Protein AF-A0A4R3H4N4-F1 (afdb_monomer_lite)

Radius of gyration: 14.48 Å; chains: 1; bounding box: 36×19×44 Å

Structure (mmCIF, N/CA/C/O backbone):
data_AF-A0A4R3H4N4-F1
#
_entry.id   AF-A0A4R3H4N4-F1
#
loop_
_atom_site.group_PDB
_atom_site.id
_atom_site.type_symbol
_atom_site.label_atom_id
_atom_site.label_alt_id
_atom_site.label_comp_id
_atom_site.label_asym_id
_atom_site.label_entity_id
_atom_site.label_seq_id
_atom_site.pdbx_PDB_ins_code
_atom_site.Cartn_x
_atom_site.Cartn_y
_atom_site.Cartn_z
_atom_site.occupancy
_atom_site.B_iso_or_equiv
_atom_site.auth_seq_id
_atom_site.auth_comp_id
_atom_site.auth_asym_id
_atom_site.auth_atom_id
_atom_site.pdbx_PDB_model_num
ATOM 1 N N . MET A 1 1 ? 21.955 11.765 -14.798 1.00 55.19 1 MET A N 1
ATOM 2 C CA . MET A 1 1 ? 20.896 11.088 -14.025 1.00 55.19 1 MET A CA 1
ATOM 3 C C . MET A 1 1 ? 19.664 11.095 -14.910 1.00 55.19 1 MET A C 1
ATOM 5 O O . MET A 1 1 ? 19.321 12.171 -15.379 1.00 55.19 1 MET A O 1
ATOM 9 N N . ASN A 1 2 ? 19.124 9.933 -15.284 1.00 75.06 2 ASN A N 1
ATOM 10 C CA . ASN A 1 2 ? 17.894 9.873 -16.080 1.00 75.06 2 ASN A CA 1
ATOM 11 C C . ASN A 1 2 ? 16.694 9.678 -15.138 1.00 75.06 2 ASN A C 1
ATOM 13 O O . ASN A 1 2 ? 16.871 9.197 -14.017 1.00 75.06 2 ASN A O 1
ATOM 17 N N . ASP A 1 3 ? 15.492 10.027 -15.591 1.00 82.50 3 ASP A N 1
ATOM 18 C CA . ASP A 1 3 ? 14.280 9.925 -14.765 1.00 82.50 3 ASP A CA 1
ATOM 19 C C . ASP A 1 3 ? 14.005 8.483 -14.310 1.00 82.50 3 ASP A C 1
ATOM 21 O O . ASP A 1 3 ? 13.538 8.259 -13.197 1.00 82.50 3 ASP A O 1
ATOM 25 N N . SER A 1 4 ? 14.368 7.481 -15.122 1.00 85.50 4 SER A N 1
ATOM 26 C CA . SER A 1 4 ? 14.148 6.073 -14.771 1.00 85.50 4 SER A CA 1
ATOM 27 C C . SER A 1 4 ? 14.964 5.603 -13.564 1.00 85.50 4 SER A C 1
ATOM 29 O O . SER A 1 4 ? 14.469 4.789 -12.797 1.00 85.50 4 SER A O 1
ATOM 31 N N . THR A 1 5 ? 16.173 6.130 -13.349 1.00 90.75 5 THR A N 1
ATOM 32 C CA . THR A 1 5 ? 16.988 5.784 -12.174 1.00 90.75 5 THR A CA 1
ATOM 33 C C . THR A 1 5 ? 16.345 6.294 -10.889 1.00 90.75 5 THR A C 1
ATOM 35 O O . THR A 1 5 ? 16.316 5.568 -9.902 1.00 90.75 5 THR A O 1
ATOM 38 N N . VAL A 1 6 ? 15.790 7.510 -10.911 1.00 93.62 6 VAL A N 1
ATOM 39 C CA . VAL A 1 6 ? 15.090 8.083 -9.751 1.00 93.62 6 VAL A CA 1
ATOM 40 C C . VAL A 1 6 ? 13.806 7.305 -9.463 1.00 93.62 6 VAL A C 1
ATOM 42 O O . VAL A 1 6 ? 13.511 7.019 -8.307 1.00 93.62 6 VAL A O 1
ATOM 45 N N . ILE A 1 7 ? 13.062 6.911 -10.502 1.00 93.75 7 ILE A N 1
ATOM 46 C CA . ILE A 1 7 ? 11.871 6.064 -10.345 1.00 93.75 7 ILE A CA 1
ATOM 47 C C . ILE A 1 7 ? 12.245 4.731 -9.686 1.00 93.75 7 ILE A C 1
ATOM 49 O O . ILE A 1 7 ? 11.612 4.335 -8.709 1.00 93.75 7 ILE A O 1
ATOM 53 N N . ASP A 1 8 ? 13.283 4.057 -10.187 1.00 94.19 8 ASP A N 1
ATOM 54 C CA . ASP A 1 8 ? 13.721 2.765 -9.655 1.00 94.19 8 ASP A CA 1
ATOM 55 C C . ASP A 1 8 ? 14.161 2.886 -8.175 1.00 94.19 8 ASP A C 1
ATOM 57 O O . ASP A 1 8 ? 13.802 2.039 -7.356 1.00 94.19 8 ASP A O 1
ATOM 61 N N . GLU A 1 9 ? 14.865 3.965 -7.808 1.00 95.38 9 GLU A N 1
ATOM 62 C CA . GLU A 1 9 ? 15.269 4.264 -6.424 1.00 95.38 9 GLU A CA 1
ATOM 63 C C . GLU A 1 9 ? 14.063 4.500 -5.502 1.00 95.38 9 GLU A C 1
ATOM 65 O O . GLU A 1 9 ? 13.951 3.880 -4.444 1.00 95.38 9 GLU A O 1
ATOM 70 N N . VAL A 1 10 ? 13.119 5.351 -5.912 1.00 96.69 10 VAL A N 1
ATOM 71 C CA . VAL A 1 10 ? 11.925 5.672 -5.115 1.00 96.69 10 VAL A CA 1
ATOM 72 C C . VAL A 1 10 ? 11.061 4.429 -4.880 1.00 96.69 10 VAL A C 1
ATOM 74 O O . VAL A 1 10 ? 10.560 4.215 -3.773 1.00 96.69 10 VAL A O 1
ATOM 77 N N . LEU A 1 11 ? 10.910 3.576 -5.894 1.00 97.00 11 LEU A N 1
ATOM 78 C CA . LEU A 1 11 ? 10.162 2.327 -5.768 1.00 97.00 11 LEU A CA 1
ATOM 79 C C . LEU A 1 11 ? 10.878 1.297 -4.884 1.00 97.00 11 LEU A C 1
ATOM 81 O O . LEU A 1 11 ? 10.217 0.561 -4.147 1.00 97.00 11 LEU A O 1
ATOM 85 N N . ALA A 1 12 ? 12.213 1.256 -4.905 1.00 95.94 12 ALA A N 1
ATOM 86 C CA . ALA A 1 12 ? 12.987 0.431 -3.981 1.00 95.94 12 ALA A CA 1
ATOM 87 C C . ALA A 1 12 ? 12.798 0.893 -2.525 1.00 95.94 12 ALA A C 1
ATOM 89 O O . ALA A 1 12 ? 12.443 0.078 -1.672 1.00 95.94 12 ALA A O 1
ATOM 90 N N . LEU A 1 13 ? 12.907 2.201 -2.264 1.00 97.19 13 LEU A N 1
ATOM 91 C CA . LEU A 1 13 ? 12.675 2.787 -0.938 1.00 97.19 13 LEU A CA 1
ATOM 92 C C . LEU A 1 13 ? 11.258 2.518 -0.419 1.00 97.19 13 LEU A C 1
ATOM 94 O O . LEU A 1 13 ? 11.067 2.262 0.770 1.00 97.19 13 LEU A O 1
ATOM 98 N N . PHE A 1 14 ? 10.247 2.559 -1.291 1.00 98.00 14 PHE A N 1
ATOM 99 C CA . PHE A 1 14 ? 8.878 2.211 -0.909 1.00 98.00 14 PHE A CA 1
ATOM 100 C C . PHE A 1 14 ? 8.775 0.757 -0.426 1.00 98.00 14 PHE A C 1
ATOM 102 O O . PHE A 1 14 ? 8.170 0.495 0.614 1.00 98.00 14 PHE A O 1
ATOM 109 N N . ARG A 1 15 ? 9.397 -0.191 -1.142 1.00 96.81 15 ARG A N 1
ATOM 110 C CA . ARG A 1 15 ? 9.404 -1.616 -0.763 1.00 96.81 15 ARG A CA 1
ATOM 111 C C . ARG A 1 15 ? 10.118 -1.861 0.564 1.00 96.81 15 ARG A C 1
ATOM 113 O O . ARG A 1 15 ? 9.625 -2.638 1.376 1.00 96.81 15 ARG A O 1
ATOM 120 N N . GLU A 1 16 ? 11.253 -1.203 0.789 1.00 96.06 16 GLU A N 1
ATOM 121 C CA . GLU A 1 16 ? 12.000 -1.307 2.048 1.00 96.06 16 GLU A CA 1
ATOM 122 C C . GLU A 1 16 ? 11.174 -0.795 3.232 1.00 96.06 16 GLU A C 1
ATOM 124 O O . GLU A 1 16 ? 11.058 -1.470 4.256 1.00 96.06 16 GLU A O 1
ATOM 129 N N . GLN A 1 17 ? 10.527 0.361 3.077 1.00 95.75 17 GLN A N 1
ATOM 130 C CA . GLN A 1 17 ? 9.699 0.925 4.140 1.00 95.75 17 GLN A CA 1
ATOM 131 C C . GLN A 1 17 ? 8.413 0.126 4.389 1.00 95.75 17 GLN A C 1
ATOM 133 O O . GLN A 1 17 ? 7.973 0.025 5.535 1.00 95.75 17 GLN A O 1
ATOM 138 N N . ALA A 1 18 ? 7.838 -0.512 3.366 1.00 95.56 18 ALA A N 1
ATOM 139 C CA . ALA A 1 18 ? 6.671 -1.376 3.536 1.00 95.56 18 ALA A CA 1
ATOM 140 C C . ALA A 1 18 ? 6.920 -2.523 4.532 1.00 95.56 18 ALA A C 1
ATOM 142 O O . ALA A 1 18 ? 6.020 -2.880 5.299 1.00 95.56 18 ALA A O 1
ATOM 143 N N . ALA A 1 19 ? 8.147 -3.051 4.592 1.00 93.38 19 ALA A N 1
ATOM 144 C CA . ALA A 1 19 ? 8.526 -4.065 5.575 1.00 93.38 19 ALA A CA 1
ATOM 145 C C . ALA A 1 19 ? 8.491 -3.536 7.023 1.00 93.38 19 ALA A C 1
ATOM 147 O O . ALA A 1 19 ? 8.185 -4.295 7.941 1.00 93.38 19 ALA 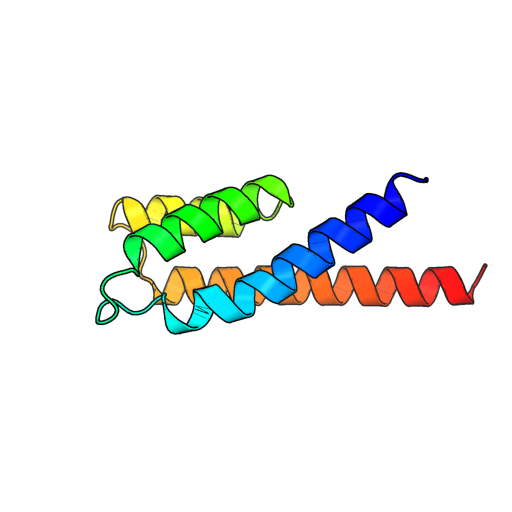A O 1
ATOM 148 N N . LEU A 1 20 ? 8.750 -2.238 7.230 1.00 93.38 20 LEU A N 1
ATOM 149 C CA . LEU A 1 20 ? 8.677 -1.588 8.543 1.00 93.38 20 LEU A CA 1
ATOM 150 C C . LEU A 1 20 ? 7.231 -1.315 8.969 1.00 93.38 20 LEU A C 1
ATOM 152 O O . LEU A 1 20 ? 6.891 -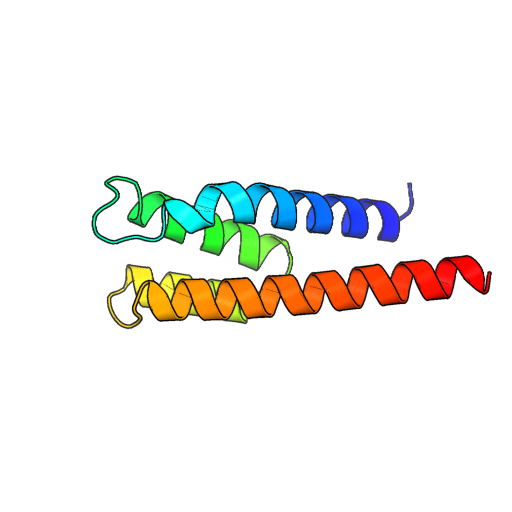1.477 10.139 1.00 93.38 20 LEU A O 1
ATOM 156 N N . TRP A 1 21 ? 6.368 -0.915 8.032 1.00 94.81 21 TRP A N 1
ATOM 157 C CA . TRP A 1 21 ? 4.976 -0.573 8.340 1.00 94.81 21 TRP A CA 1
ATOM 158 C C . TRP A 1 21 ? 4.095 -1.799 8.566 1.00 94.81 21 TRP A C 1
ATOM 160 O O . TRP A 1 21 ? 3.192 -1.752 9.398 1.00 94.81 21 TRP A O 1
ATOM 170 N N . THR A 1 22 ? 4.341 -2.896 7.844 1.00 94.50 22 THR A N 1
ATOM 171 C CA . THR A 1 22 ? 3.459 -4.077 7.845 1.00 94.50 22 THR A CA 1
ATOM 172 C C . THR A 1 22 ? 3.172 -4.629 9.251 1.00 94.50 22 THR A C 1
ATOM 174 O O . THR A 1 22 ? 1.995 -4.825 9.563 1.00 94.50 22 THR A O 1
ATOM 177 N N . PRO A 1 23 ? 4.167 -4.808 10.146 1.00 95.62 23 PRO A N 1
ATOM 178 C CA . PRO A 1 23 ? 3.914 -5.247 11.521 1.00 95.62 23 PRO A CA 1
ATOM 179 C C . PRO A 1 23 ? 3.136 -4.226 12.364 1.00 95.62 23 PRO A C 1
ATOM 181 O O . PRO A 1 23 ? 2.448 -4.603 13.308 1.00 95.62 23 PRO A O 1
ATOM 184 N N . MET A 1 24 ? 3.237 -2.932 12.036 1.00 96.62 24 MET A N 1
ATOM 185 C CA . MET A 1 24 ? 2.544 -1.854 12.749 1.00 96.62 24 MET A CA 1
ATOM 186 C C . MET A 1 24 ? 1.074 -1.728 12.344 1.00 96.62 24 MET A C 1
ATOM 188 O O . MET A 1 24 ? 0.302 -1.108 13.072 1.00 96.62 24 MET A O 1
ATOM 192 N N . LEU A 1 25 ? 0.663 -2.298 11.206 1.00 96.62 25 LEU A N 1
ATOM 193 C CA . LEU A 1 25 ? -0.725 -2.301 10.738 1.00 96.62 25 LEU A CA 1
ATOM 194 C C . LEU A 1 25 ? -1.594 -3.280 11.546 1.00 96.62 25 LEU A C 1
ATOM 196 O O . LEU A 1 25 ? -2.385 -4.014 10.974 1.00 96.62 25 LEU A O 1
ATOM 200 N N . ASP A 1 26 ? -1.501 -3.286 12.871 1.00 95.44 26 ASP A N 1
ATOM 201 C CA . ASP A 1 26 ? -2.324 -4.076 13.789 1.00 95.44 26 ASP A CA 1
ATOM 202 C C . ASP A 1 26 ? -3.003 -3.133 14.791 1.00 95.44 26 ASP A C 1
ATOM 204 O O . ASP A 1 26 ? -2.359 -2.256 15.353 1.00 95.44 26 ASP A O 1
ATOM 208 N N . LYS A 1 27 ? -4.300 -3.321 15.068 1.00 94.69 27 LYS A N 1
ATOM 209 C CA . LYS A 1 27 ? -5.028 -2.507 16.057 1.00 94.69 27 LYS A CA 1
ATOM 210 C C . LYS A 1 27 ? -4.441 -2.621 17.469 1.00 94.69 27 LYS A C 1
ATOM 212 O O . LYS A 1 27 ? -4.654 -1.711 18.266 1.00 94.69 27 LYS A O 1
ATOM 217 N N . SER A 1 28 ? -3.731 -3.706 17.778 1.00 96.56 28 SER A N 1
ATOM 218 C CA . SER A 1 28 ? -3.023 -3.888 19.049 1.00 96.56 28 SER A CA 1
ATOM 219 C C . SER A 1 28 ? -1.724 -3.072 19.140 1.00 96.56 28 SER A C 1
ATOM 221 O O . SER A 1 28 ? -1.259 -2.781 20.241 1.00 96.56 28 SER A O 1
ATOM 223 N N . HIS A 1 29 ? -1.157 -2.656 18.004 1.00 97.12 29 HIS A N 1
ATOM 224 C CA . HIS A 1 29 ? 0.080 -1.889 17.951 1.00 97.12 29 HIS A CA 1
ATOM 225 C C . HIS A 1 29 ? -0.197 -0.388 18.169 1.00 97.12 29 HIS A C 1
ATOM 227 O O . HIS A 1 29 ? -0.875 0.224 17.350 1.00 97.12 29 HIS A O 1
ATOM 233 N N . PRO A 1 30 ? 0.357 0.281 19.198 1.00 95.38 30 PRO A N 1
ATOM 234 C CA . PRO A 1 30 ? 0.001 1.669 19.530 1.00 95.38 30 PRO A CA 1
ATOM 235 C C . PRO A 1 30 ? 0.263 2.675 18.395 1.00 95.38 30 PRO A C 1
ATOM 237 O O . PRO A 1 30 ? -0.451 3.665 18.275 1.00 95.38 30 PRO A O 1
ATOM 240 N N . GLY A 1 31 ? 1.243 2.399 17.530 1.00 96.06 31 GLY A N 1
ATOM 241 C CA . GLY A 1 31 ? 1.585 3.228 16.366 1.00 96.06 31 GLY A CA 1
ATOM 242 C C . GLY A 1 31 ? 0.804 2.928 15.079 1.00 96.06 31 GLY A C 1
ATOM 243 O O . GLY A 1 31 ? 1.236 3.352 14.011 1.00 96.06 31 GLY A O 1
ATOM 244 N N . TRP A 1 32 ? -0.294 2.162 15.122 1.00 97.50 32 TRP A N 1
ATOM 245 C CA . TRP A 1 32 ? -0.986 1.747 13.891 1.00 97.50 32 TRP A CA 1
ATOM 246 C C . TRP A 1 32 ? -1.573 2.917 13.096 1.00 97.50 32 TRP A C 1
ATOM 248 O O . TRP A 1 32 ? -1.583 2.872 11.868 1.00 97.50 32 TRP A O 1
ATOM 258 N N . MET A 1 33 ? -2.039 3.977 13.767 1.00 97.69 33 MET A N 1
ATOM 259 C CA . MET A 1 33 ? -2.568 5.168 13.087 1.00 97.69 33 MET A CA 1
ATOM 260 C C . MET A 1 33 ? -1.473 5.905 12.317 1.00 97.69 33 MET A C 1
ATOM 262 O O . MET A 1 33 ? -1.663 6.223 11.144 1.00 97.69 33 MET A O 1
ATOM 266 N N . ASP A 1 34 ? -0.310 6.099 12.941 1.00 97.94 34 ASP A N 1
ATOM 267 C CA . ASP A 1 34 ? 0.839 6.744 12.301 1.00 97.94 34 ASP A CA 1
ATOM 268 C C . ASP A 1 34 ? 1.368 5.908 11.131 1.00 97.94 34 ASP A C 1
ATOM 270 O O . ASP A 1 34 ? 1.727 6.453 10.086 1.00 97.94 34 ASP A O 1
ATOM 274 N N . ALA A 1 35 ? 1.350 4.576 11.260 1.00 97.88 35 ALA A N 1
ATOM 275 C CA . ALA A 1 35 ? 1.685 3.675 10.163 1.00 97.88 35 ALA A CA 1
ATOM 276 C C . ALA A 1 35 ? 0.720 3.844 8.978 1.00 97.88 35 ALA A C 1
ATOM 278 O O . ALA A 1 35 ? 1.177 4.047 7.856 1.00 97.88 35 ALA A O 1
ATOM 279 N N . VAL A 1 36 ? -0.602 3.844 9.203 1.00 9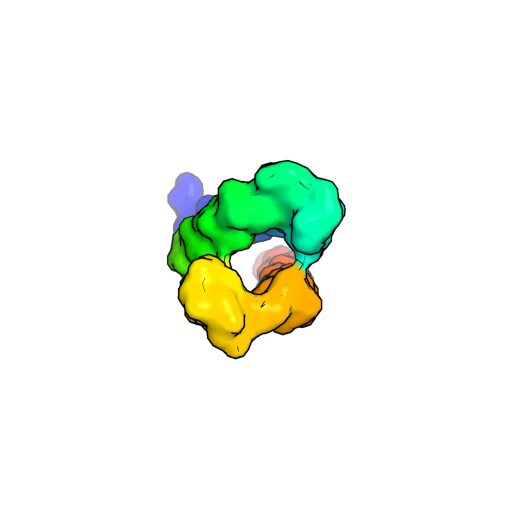8.50 36 VAL A N 1
ATOM 280 C CA . VAL A 1 36 ? -1.593 4.078 8.131 1.00 98.50 36 VAL A CA 1
ATOM 281 C C . VAL A 1 36 ? -1.387 5.448 7.475 1.00 98.50 36 VAL A C 1
ATOM 283 O O . VAL A 1 36 ? -1.406 5.550 6.245 1.00 98.50 36 VAL A O 1
ATOM 286 N N . HIS A 1 37 ? -1.143 6.491 8.272 1.00 98.56 37 HIS A N 1
ATOM 287 C CA . HIS A 1 37 ? -0.885 7.840 7.771 1.00 98.56 37 HIS A CA 1
ATOM 288 C C . HIS A 1 37 ? 0.374 7.904 6.894 1.00 98.56 37 HIS A C 1
ATOM 290 O O . HIS A 1 37 ? 0.365 8.502 5.814 1.00 98.56 37 HIS A O 1
ATOM 296 N N . THR A 1 38 ? 1.444 7.242 7.333 1.00 98.19 38 THR A N 1
ATOM 297 C CA . THR A 1 38 ? 2.723 7.177 6.617 1.00 98.19 38 THR A CA 1
ATOM 298 C C . THR A 1 38 ? 2.579 6.401 5.309 1.00 98.19 38 THR A C 1
ATOM 300 O O . THR A 1 38 ? 2.968 6.904 4.253 1.00 98.19 38 THR A O 1
ATOM 303 N N . VAL A 1 39 ? 1.931 5.230 5.347 1.00 98.50 39 VAL A N 1
ATOM 304 C CA . VAL A 1 39 ? 1.645 4.413 4.156 1.00 98.50 39 VAL A CA 1
ATOM 305 C C . VAL A 1 39 ? 0.826 5.217 3.146 1.00 98.50 39 VAL A C 1
ATOM 307 O O . VAL A 1 39 ? 1.145 5.206 1.962 1.00 98.50 39 VAL A O 1
ATOM 310 N N . LYS A 1 40 ? -0.191 5.972 3.589 1.00 98.69 40 LYS A N 1
ATOM 311 C CA . LYS A 1 40 ? -0.993 6.847 2.715 1.00 98.69 40 LYS A CA 1
ATOM 312 C C . LYS A 1 40 ? -0.129 7.864 1.970 1.00 98.69 40 LYS A C 1
ATOM 314 O O . LYS A 1 40 ? -0.292 8.041 0.761 1.00 98.69 40 LYS A O 1
ATOM 319 N N . GLY A 1 41 ? 0.752 8.555 2.694 1.00 98.31 41 GLY A N 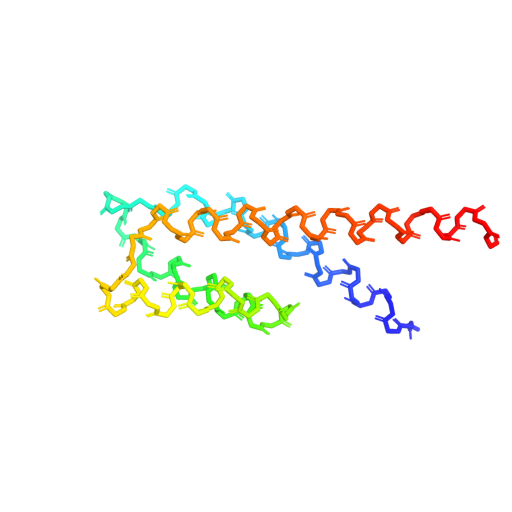1
ATOM 320 C CA . GLY A 1 41 ? 1.647 9.560 2.122 1.00 98.31 41 GLY A CA 1
ATOM 321 C C . GLY A 1 41 ? 2.603 8.948 1.103 1.00 98.31 41 GLY A C 1
ATOM 322 O O . GLY A 1 41 ? 2.670 9.409 -0.037 1.00 98.31 41 GLY A O 1
ATOM 323 N N . ALA A 1 42 ? 3.270 7.858 1.483 1.00 98.25 42 ALA A N 1
ATOM 324 C CA . ALA A 1 42 ? 4.193 7.144 0.611 1.00 98.25 42 ALA A CA 1
ATOM 325 C C . ALA A 1 42 ? 3.499 6.595 -0.644 1.00 98.25 42 ALA A C 1
ATOM 327 O O . ALA A 1 42 ? 4.000 6.777 -1.751 1.00 98.25 42 ALA A O 1
ATOM 328 N N . ALA A 1 43 ? 2.313 5.997 -0.490 1.00 98.50 43 ALA A N 1
ATOM 329 C CA . ALA A 1 43 ? 1.532 5.447 -1.593 1.00 98.50 43 ALA A CA 1
ATOM 330 C C . ALA A 1 43 ? 1.197 6.519 -2.638 1.00 98.50 43 ALA A C 1
ATOM 332 O O . ALA A 1 43 ? 1.401 6.312 -3.831 1.00 98.50 43 ALA A O 1
ATOM 333 N N . ARG A 1 44 ? 0.752 7.702 -2.197 1.00 98.44 44 ARG A N 1
ATOM 334 C CA . ARG A 1 44 ? 0.482 8.836 -3.097 1.00 98.44 44 ARG A CA 1
ATOM 335 C C . ARG A 1 44 ? 1.752 9.375 -3.754 1.00 98.44 44 ARG A C 1
ATOM 337 O O . ARG A 1 44 ? 1.693 9.765 -4.915 1.00 98.44 44 ARG A O 1
ATOM 344 N N . GLY A 1 45 ? 2.880 9.362 -3.044 1.00 96.94 45 GLY A N 1
ATOM 345 C CA . GLY A 1 45 ? 4.181 9.777 -3.575 1.00 96.94 45 GLY A CA 1
ATOM 346 C C . GLY A 1 45 ? 4.683 8.901 -4.727 1.00 96.94 45 GLY A C 1
ATOM 347 O O . GLY A 1 45 ? 5.297 9.420 -5.653 1.00 96.94 45 GLY A O 1
ATOM 348 N N . VAL A 1 46 ? 4.377 7.599 -4.706 1.00 96.50 46 VAL A N 1
ATOM 349 C CA . VAL A 1 46 ? 4.779 6.644 -5.759 1.00 96.50 46 VAL A CA 1
ATOM 350 C C . VAL A 1 46 ? 3.681 6.347 -6.787 1.00 96.50 46 VAL A C 1
ATOM 352 O O . VAL A 1 46 ? 3.867 5.511 -7.665 1.00 96.50 46 VAL A O 1
ATOM 355 N N . GLY A 1 47 ? 2.524 7.009 -6.687 1.00 97.12 47 GLY A N 1
ATOM 356 C CA . GLY A 1 47 ? 1.392 6.814 -7.599 1.00 97.12 47 GLY A CA 1
ATOM 357 C C . GLY A 1 47 ? 0.501 5.601 -7.295 1.00 97.12 47 GLY A C 1
ATOM 358 O O . GLY A 1 47 ? -0.423 5.321 -8.056 1.00 97.12 47 GLY A O 1
ATOM 359 N N . ALA A 1 48 ? 0.700 4.912 -6.168 1.00 98.25 48 ALA A N 1
ATOM 360 C 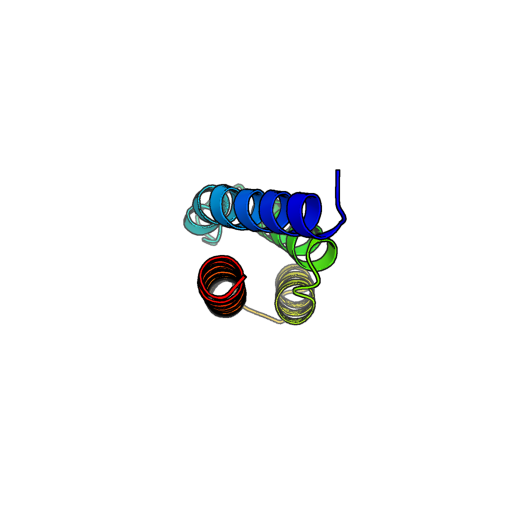CA . ALA A 1 48 ? -0.168 3.836 -5.682 1.00 98.25 48 ALA A CA 1
ATOM 361 C C . ALA A 1 48 ? -1.469 4.396 -5.063 1.00 98.25 48 ALA A C 1
ATOM 363 O O . ALA A 1 48 ? -1.772 4.199 -3.884 1.00 98.25 48 ALA A O 1
ATOM 364 N N . PHE A 1 49 ? -2.249 5.139 -5.852 1.00 98.56 49 PHE A N 1
ATOM 365 C CA . PHE A 1 49 ? -3.412 5.891 -5.367 1.00 98.56 49 PHE A CA 1
ATOM 366 C C . PHE A 1 49 ? -4.488 5.008 -4.727 1.00 98.56 49 PHE A C 1
ATOM 368 O O . PHE A 1 49 ? -5.039 5.393 -3.700 1.00 98.56 49 PHE A O 1
ATOM 375 N N . ALA A 1 50 ? -4.718 3.803 -5.257 1.00 98.69 50 ALA A N 1
ATOM 376 C CA . ALA A 1 50 ? -5.683 2.861 -4.688 1.00 98.69 50 ALA A CA 1
ATOM 377 C C . ALA A 1 50 ? -5.353 2.495 -3.228 1.00 98.69 50 ALA A C 1
ATOM 379 O O . ALA A 1 50 ? -6.238 2.494 -2.373 1.00 98.69 50 ALA A O 1
ATOM 380 N N . LEU A 1 51 ? -4.073 2.263 -2.914 1.00 98.75 51 LEU A N 1
ATOM 381 C CA . LEU A 1 51 ? -3.614 2.063 -1.537 1.00 98.75 51 LEU A CA 1
ATOM 382 C C . LEU A 1 51 ? -3.809 3.333 -0.700 1.00 98.75 51 LEU A C 1
ATOM 384 O O . LEU A 1 51 ? -4.321 3.264 0.415 1.00 98.75 51 LEU A O 1
ATOM 388 N N . GLY A 1 52 ? -3.454 4.499 -1.247 1.00 98.81 52 GLY A N 1
ATOM 389 C CA . GLY A 1 52 ? -3.662 5.783 -0.576 1.00 98.81 52 GLY A CA 1
ATOM 390 C C . GLY A 1 52 ? -5.125 6.027 -0.179 1.00 98.81 52 GLY A C 1
ATOM 391 O O . GLY A 1 52 ? -5.393 6.514 0.921 1.00 98.81 52 GLY A O 1
ATOM 392 N N . ASP A 1 53 ? -6.070 5.651 -1.037 1.00 98.88 53 ASP A N 1
ATOM 393 C CA . ASP A 1 53 ? -7.502 5.792 -0.777 1.00 98.88 53 ASP A CA 1
ATOM 394 C C . ASP A 1 53 ? -8.000 4.804 0.279 1.00 98.88 53 ASP A C 1
ATOM 396 O O . ASP A 1 53 ? -8.773 5.189 1.157 1.00 98.88 53 ASP A O 1
ATOM 400 N N . VAL A 1 54 ? -7.520 3.556 0.257 1.00 98.81 54 VAL A N 1
ATOM 401 C CA . VAL A 1 54 ? -7.826 2.573 1.307 1.00 98.81 54 VAL A CA 1
ATOM 402 C C . VAL A 1 54 ? -7.281 3.032 2.662 1.00 98.81 54 VAL A C 1
ATOM 404 O O . VAL A 1 54 ? -7.993 2.936 3.661 1.00 98.81 54 VAL A O 1
ATOM 407 N N . CYS A 1 55 ? -6.073 3.604 2.714 1.00 98.81 55 CYS A N 1
ATOM 408 C CA . CYS A 1 55 ? -5.537 4.183 3.946 1.00 98.81 55 CYS A CA 1
ATOM 409 C C . CYS A 1 55 ? -6.390 5.352 4.454 1.00 98.81 55 CYS A C 1
ATOM 411 O O . CYS A 1 55 ? -6.706 5.400 5.640 1.00 98.81 55 CYS A O 1
ATOM 413 N N . ALA A 1 56 ? -6.810 6.268 3.574 1.00 98.75 56 ALA A N 1
ATOM 414 C CA . ALA A 1 56 ? -7.686 7.379 3.955 1.00 98.75 56 ALA A CA 1
ATOM 415 C C . ALA A 1 56 ? -9.042 6.881 4.491 1.00 98.75 56 ALA A C 1
ATOM 417 O O . ALA A 1 56 ? -9.556 7.384 5.490 1.00 98.75 56 ALA A O 1
ATOM 418 N N . GLN A 1 57 ? -9.605 5.846 3.866 1.00 98.69 57 GLN A N 1
ATOM 419 C CA . GLN A 1 57 ? -10.826 5.192 4.335 1.00 98.69 57 GLN A CA 1
ATOM 420 C C . GLN A 1 57 ? -10.627 4.501 5.692 1.00 98.69 57 GLN A C 1
ATOM 422 O O . GLN A 1 57 ? -11.540 4.518 6.521 1.00 98.69 57 GLN A O 1
ATOM 427 N N . ALA A 1 58 ? -9.453 3.917 5.943 1.00 98.38 58 ALA A N 1
ATOM 428 C CA . ALA A 1 58 ? -9.115 3.290 7.217 1.00 98.38 58 ALA A CA 1
ATOM 429 C C . ALA A 1 58 ? -8.920 4.317 8.345 1.00 98.38 58 ALA A C 1
ATOM 431 O O . ALA A 1 58 ? -9.398 4.083 9.456 1.00 98.38 58 ALA A O 1
ATOM 432 N N . GLU A 1 59 ? -8.301 5.472 8.066 1.00 98.25 59 GLU A N 1
ATOM 433 C CA . GLU A 1 59 ? -8.256 6.618 8.994 1.00 98.25 59 GLU A CA 1
ATOM 434 C C . GLU A 1 59 ? -9.670 7.107 9.343 1.00 98.25 59 GLU A C 1
ATOM 436 O O . GLU A 1 59 ? -9.956 7.400 10.501 1.00 98.25 59 GLU A O 1
ATOM 441 N N . ALA A 1 60 ? -10.578 7.129 8.361 1.00 98.00 60 ALA A N 1
ATOM 442 C CA . ALA A 1 60 ? -11.986 7.479 8.553 1.00 98.00 60 ALA A CA 1
ATOM 443 C C . ALA A 1 60 ? -12.837 6.354 9.187 1.00 98.00 60 ALA A C 1
ATOM 445 O O . ALA A 1 60 ? -14.038 6.528 9.380 1.00 98.00 60 ALA A O 1
ATOM 446 N N . GLY A 1 61 ? -12.252 5.187 9.481 1.00 96.69 61 GLY A N 1
ATOM 447 C CA . GLY A 1 61 ? -12.951 4.048 10.089 1.00 96.69 61 GLY A CA 1
ATOM 448 C C . GLY A 1 61 ? -13.885 3.271 9.150 1.00 96.69 61 GLY A C 1
ATOM 449 O O . GLY A 1 61 ? -14.647 2.428 9.611 1.00 96.69 61 GLY A O 1
ATOM 450 N N . THR A 1 62 ? -13.828 3.528 7.842 1.00 97.62 62 THR A N 1
ATOM 451 C CA . THR A 1 62 ? -14.677 2.881 6.818 1.00 97.62 62 THR A CA 1
ATOM 452 C C . THR A 1 62 ? -14.028 1.659 6.159 1.00 97.62 62 THR A C 1
ATOM 454 O O . THR A 1 62 ? -14.708 0.878 5.495 1.00 97.62 62 THR A O 1
ATOM 457 N N . ARG A 1 63 ? -12.722 1.460 6.369 1.00 97.88 63 ARG A N 1
ATOM 458 C CA . ARG A 1 63 ? -11.958 0.268 5.972 1.00 97.88 63 ARG A CA 1
ATOM 459 C C . ARG A 1 63 ? -11.180 -0.292 7.154 1.00 97.88 63 ARG A C 1
ATOM 461 O O . ARG A 1 63 ? -10.829 0.425 8.091 1.00 97.88 63 ARG A O 1
ATOM 468 N N . SER A 1 64 ? -10.910 -1.588 7.109 1.00 98.19 64 SER A N 1
ATOM 469 C CA . SER A 1 64 ? -10.120 -2.284 8.119 1.00 98.19 64 SER A CA 1
ATOM 470 C C . SER A 1 64 ? -8.618 -2.172 7.835 1.00 98.19 64 SER A C 1
ATOM 472 O O . SER A 1 64 ? -8.195 -1.930 6.707 1.00 98.19 64 SER A O 1
ATOM 474 N N . LEU A 1 65 ? -7.779 -2.442 8.842 1.00 98.12 65 LEU A N 1
ATOM 475 C CA . LEU A 1 65 ? -6.335 -2.607 8.609 1.00 98.12 65 LEU A CA 1
ATOM 476 C C . LEU A 1 65 ? -6.023 -3.836 7.739 1.00 98.12 65 LEU A C 1
ATOM 478 O O . LEU A 1 65 ? -4.972 -3.881 7.109 1.00 98.12 65 LEU A O 1
ATOM 482 N N . GLY A 1 66 ? -6.937 -4.811 7.669 1.00 98.25 66 GLY A N 1
ATOM 483 C CA . GLY A 1 66 ? -6.842 -5.921 6.718 1.00 98.25 66 GLY A CA 1
ATOM 484 C C . GLY A 1 66 ? -6.958 -5.452 5.274 1.00 98.25 66 GLY A C 1
ATOM 485 O O . GLY A 1 66 ? -6.161 -5.869 4.442 1.00 98.25 66 GLY A O 1
ATOM 486 N N . ASP A 1 67 ? -7.874 -4.521 4.997 1.00 98.50 67 ASP A N 1
ATOM 487 C CA . ASP A 1 67 ? -7.993 -3.911 3.670 1.00 98.50 67 ASP A CA 1
ATOM 488 C C . ASP A 1 67 ? -6.721 -3.136 3.302 1.00 98.50 67 ASP A C 1
ATOM 490 O O . ASP A 1 67 ? -6.250 -3.239 2.172 1.00 98.50 67 ASP A O 1
ATOM 494 N N . VAL A 1 68 ? -6.132 -2.409 4.262 1.00 98.62 68 VAL A N 1
ATOM 495 C CA . VAL A 1 68 ? -4.862 -1.687 4.061 1.00 98.62 68 VAL A CA 1
ATOM 496 C C . VAL A 1 68 ? -3.728 -2.651 3.716 1.00 98.62 68 VAL A C 1
ATOM 498 O O . VAL A 1 68 ? -2.998 -2.396 2.763 1.00 98.62 68 VAL A O 1
ATOM 501 N N . ARG A 1 69 ? -3.590 -3.768 4.444 1.00 98.50 69 ARG A N 1
ATOM 502 C CA . ARG A 1 69 ? -2.571 -4.791 4.148 1.00 98.50 69 ARG A CA 1
ATOM 503 C C . ARG A 1 69 ? -2.765 -5.400 2.760 1.00 98.50 69 ARG A C 1
ATOM 505 O O . ARG A 1 69 ? -1.818 -5.431 1.989 1.00 98.50 69 ARG A O 1
ATOM 512 N N . ASN A 1 70 ? -3.993 -5.773 2.401 1.00 98.56 70 ASN A N 1
ATOM 513 C CA . ASN A 1 70 ? -4.289 -6.323 1.075 1.00 98.56 70 ASN A CA 1
ATOM 514 C C . ASN A 1 70 ? -3.961 -5.327 -0.052 1.00 98.56 70 ASN A C 1
ATOM 516 O O . ASN A 1 70 ? -3.415 -5.706 -1.086 1.00 98.56 70 ASN A O 1
ATOM 520 N N . ALA A 1 71 ? -4.286 -4.046 0.139 1.00 98.69 71 ALA A N 1
ATOM 521 C CA . ALA A 1 71 ? -3.953 -3.001 -0.824 1.00 98.69 71 ALA A CA 1
ATOM 522 C C . ALA A 1 71 ? -2.437 -2.738 -0.896 1.00 98.69 71 ALA A C 1
ATOM 524 O O . ALA A 1 71 ? -1.921 -2.427 -1.970 1.00 98.69 71 ALA A O 1
ATOM 525 N N . LEU A 1 72 ? -1.721 -2.875 0.226 1.00 98.56 72 LEU A N 1
ATOM 526 C CA . LEU A 1 72 ? -0.264 -2.766 0.274 1.00 98.56 72 LEU A CA 1
ATOM 527 C C . LEU A 1 72 ? 0.392 -3.921 -0.487 1.00 98.56 72 LEU A C 1
ATOM 529 O O . LEU A 1 72 ? 1.275 -3.673 -1.304 1.00 98.56 72 LEU A O 1
ATOM 533 N N . ASP A 1 73 ? -0.086 -5.150 -0.294 1.00 98.44 73 ASP A N 1
ATOM 534 C CA . ASP A 1 73 ? 0.390 -6.328 -1.022 1.00 98.44 73 ASP A CA 1
ATOM 535 C C . ASP A 1 73 ? 0.176 -6.184 -2.535 1.00 98.44 73 ASP A C 1
ATOM 537 O O . ASP A 1 73 ? 1.078 -6.480 -3.319 1.00 98.44 73 ASP A O 1
ATOM 541 N N . ALA A 1 74 ? -0.982 -5.661 -2.956 1.00 98.56 74 ALA A N 1
ATOM 542 C CA . ALA A 1 74 ? -1.254 -5.374 -4.364 1.00 98.56 74 ALA A CA 1
ATOM 543 C C . ALA A 1 74 ? -0.269 -4.343 -4.942 1.00 98.56 74 ALA A C 1
ATOM 545 O O . ALA A 1 74 ? 0.316 -4.572 -5.999 1.00 98.56 74 ALA A O 1
ATOM 546 N N . ALA A 1 75 ? -0.012 -3.246 -4.222 1.00 98.44 75 ALA A N 1
ATOM 547 C CA . ALA A 1 75 ? 0.960 -2.243 -4.654 1.00 98.44 75 ALA A CA 1
ATOM 548 C C . ALA A 1 75 ? 2.386 -2.821 -4.740 1.00 98.44 75 ALA A C 1
ATOM 550 O O . ALA A 1 75 ? 3.120 -2.533 -5.684 1.00 98.44 75 ALA A O 1
ATOM 551 N N . LEU A 1 76 ? 2.788 -3.663 -3.783 1.00 98.31 76 LEU A N 1
ATOM 552 C CA . LEU A 1 76 ? 4.094 -4.328 -3.801 1.00 98.31 76 LEU A CA 1
ATOM 553 C C . LEU A 1 76 ? 4.234 -5.301 -4.978 1.00 98.31 76 LEU A C 1
ATOM 555 O O . LEU A 1 76 ? 5.319 -5.391 -5.561 1.00 98.31 76 LEU A O 1
ATOM 559 N N . LEU A 1 77 ? 3.155 -5.998 -5.341 1.00 98.31 77 LEU A N 1
ATOM 560 C CA . LEU A 1 77 ? 3.120 -6.878 -6.505 1.00 98.31 77 LEU A CA 1
ATOM 561 C C . LEU A 1 77 ? 3.309 -6.091 -7.810 1.00 98.31 77 LEU A C 1
ATOM 563 O O . LEU A 1 77 ? 4.151 -6.471 -8.625 1.00 98.31 77 LEU A O 1
ATOM 567 N N . ASP A 1 78 ? 2.600 -4.974 -7.976 1.00 97.94 78 ASP A N 1
ATOM 568 C CA . ASP A 1 78 ? 2.721 -4.110 -9.158 1.00 97.94 78 ASP A CA 1
ATOM 569 C C . ASP A 1 78 ? 4.140 -3.538 -9.300 1.00 97.94 78 ASP A C 1
ATOM 571 O O . ASP A 1 78 ? 4.729 -3.556 -10.385 1.00 97.94 78 ASP A O 1
ATOM 575 N N . ILE A 1 79 ? 4.741 -3.095 -8.191 1.00 97.19 79 ILE A N 1
ATOM 576 C CA . ILE A 1 79 ? 6.124 -2.601 -8.184 1.00 97.19 79 ILE A CA 1
ATOM 577 C C . ILE A 1 79 ? 7.108 -3.718 -8.556 1.00 97.19 79 ILE A C 1
ATOM 579 O O . ILE A 1 79 ? 8.056 -3.484 -9.312 1.00 97.19 79 ILE A O 1
ATOM 583 N N . ALA A 1 80 ? 6.907 -4.935 -8.045 1.00 96.69 80 ALA A N 1
ATOM 584 C CA . ALA A 1 80 ? 7.753 -6.074 -8.387 1.00 96.69 80 ALA A CA 1
ATOM 585 C C . ALA A 1 80 ? 7.663 -6.421 -9.883 1.00 96.69 80 ALA A C 1
ATOM 587 O O . ALA A 1 80 ? 8.694 -6.677 -10.512 1.00 96.69 80 ALA A O 1
ATOM 588 N N . ALA A 1 81 ? 6.461 -6.370 -10.465 1.00 97.06 81 ALA A N 1
ATOM 589 C CA . ALA A 1 81 ? 6.253 -6.567 -11.896 1.00 97.06 81 ALA A CA 1
ATOM 590 C C . ALA A 1 81 ? 6.970 -5.489 -12.728 1.00 97.06 81 ALA A C 1
ATOM 592 O O . ALA A 1 81 ? 7.730 -5.824 -13.639 1.00 97.06 81 ALA A O 1
ATOM 593 N N . TYR A 1 82 ? 6.826 -4.211 -12.359 1.00 95.56 82 TYR A N 1
ATOM 594 C CA . TYR A 1 82 ? 7.532 -3.102 -13.011 1.00 95.56 82 TYR A CA 1
ATOM 595 C C . TYR A 1 82 ? 9.059 -3.285 -12.977 1.00 95.56 82 TYR A C 1
ATOM 597 O O . TYR A 1 82 ? 9.728 -3.172 -14.008 1.00 95.56 82 TYR A O 1
ATOM 605 N N . ALA A 1 83 ? 9.621 -3.617 -11.810 1.00 94.00 83 ALA A N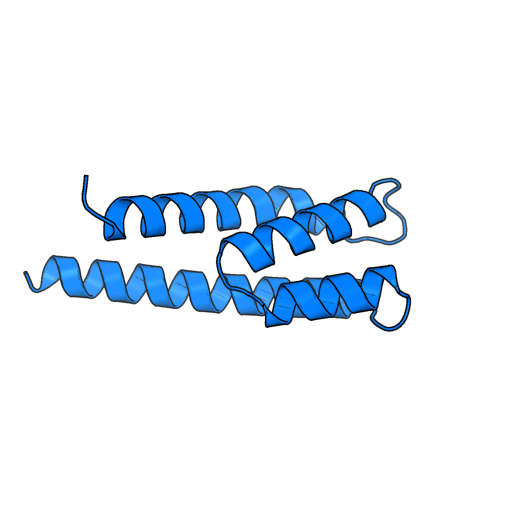 1
ATOM 606 C CA . ALA A 1 83 ? 11.059 -3.830 -11.658 1.00 94.00 83 ALA A CA 1
ATOM 607 C C . ALA A 1 83 ? 11.559 -5.006 -12.518 1.00 94.00 83 ALA A C 1
ATOM 609 O O . ALA A 1 83 ? 12.625 -4.927 -13.134 1.00 94.00 83 ALA A O 1
ATOM 610 N N . HIS A 1 84 ? 10.772 -6.082 -12.608 1.00 95.25 84 HIS A N 1
ATOM 611 C CA . HIS A 1 84 ? 11.089 -7.223 -13.461 1.00 95.25 84 HIS A CA 1
ATOM 612 C C . HIS A 1 84 ? 11.073 -6.851 -14.952 1.00 95.25 84 HIS A C 1
ATOM 614 O O . HIS A 1 84 ? 12.016 -7.165 -15.681 1.00 95.25 84 HIS A O 1
ATOM 620 N N . GLU A 1 85 ? 10.051 -6.124 -15.413 1.00 94.62 85 GLU A N 1
ATOM 621 C CA . GLU A 1 85 ? 9.984 -5.634 -16.793 1.00 94.62 85 GLU A CA 1
ATOM 622 C C . GLU A 1 85 ? 11.156 -4.713 -17.146 1.00 94.62 85 GLU A C 1
ATOM 624 O O . GLU A 1 85 ? 11.724 -4.816 -18.237 1.00 94.62 85 GLU A O 1
ATOM 629 N N . ARG A 1 86 ? 11.541 -3.822 -16.227 1.00 92.75 86 ARG A N 1
ATOM 630 C CA . ARG A 1 86 ? 12.704 -2.938 -16.380 1.00 92.75 86 ARG A CA 1
ATOM 631 C C . ARG A 1 86 ? 13.991 -3.732 -16.586 1.00 92.75 86 ARG A C 1
ATOM 633 O O . ARG A 1 86 ? 14.717 -3.445 -17.539 1.00 92.75 86 ARG A O 1
ATOM 640 N N . ALA A 1 87 ? 14.230 -4.754 -15.764 1.00 91.25 87 ALA A N 1
ATOM 641 C CA . ALA A 1 87 ? 15.395 -5.629 -15.889 1.00 91.25 87 ALA A CA 1
ATOM 642 C C . ALA A 1 87 ? 15.407 -6.399 -17.224 1.00 91.25 87 ALA A C 1
ATOM 644 O O . ALA A 1 87 ? 16.439 -6.503 -17.885 1.00 91.25 87 ALA A O 1
ATOM 645 N N . LEU A 1 88 ? 14.250 -6.889 -17.682 1.00 94.19 88 LEU A N 1
ATOM 646 C CA . LEU A 1 88 ? 14.141 -7.541 -18.992 1.00 94.19 88 LEU A CA 1
ATOM 647 C C . LEU A 1 88 ? 14.446 -6.584 -20.151 1.00 94.19 88 LEU A C 1
ATOM 649 O O . LEU A 1 88 ? 15.047 -6.994 -21.143 1.00 94.19 88 LEU A O 1
ATOM 653 N N . ARG A 1 89 ? 14.037 -5.313 -20.051 1.00 90.38 89 ARG A N 1
ATOM 654 C CA . ARG A 1 89 ? 14.333 -4.295 -21.073 1.00 90.38 89 ARG A CA 1
ATOM 655 C C . ARG A 1 89 ? 15.815 -3.936 -21.105 1.00 90.38 89 ARG A C 1
ATOM 657 O O . ARG A 1 89 ? 16.347 -3.789 -22.198 1.00 90.38 89 ARG A O 1
ATOM 664 N N . SER A 1 90 ? 16.488 -3.845 -19.954 1.00 86.94 90 SER A N 1
ATOM 665 C CA . SER A 1 90 ? 17.929 -3.554 -19.914 1.00 86.94 90 SER A CA 1
ATOM 666 C C . SER A 1 90 ? 18.794 -4.677 -20.487 1.00 86.94 90 SER A C 1
ATOM 668 O O . SER A 1 90 ? 19.898 -4.405 -20.927 1.00 86.94 90 SER A O 1
ATOM 670 N N . LEU A 1 91 ? 18.303 -5.922 -20.499 1.00 88.50 91 LEU A N 1
ATOM 671 C CA . LEU A 1 91 ? 18.993 -7.063 -21.120 1.00 88.50 91 LEU A CA 1
ATOM 672 C C . LEU A 1 91 ? 18.849 -7.111 -22.650 1.00 88.50 91 LEU A C 1
ATOM 674 O O . LEU A 1 91 ? 19.608 -7.811 -23.312 1.00 88.50 91 LEU A O 1
ATOM 678 N N . LYS A 1 92 ? 17.839 -6.432 -23.206 1.00 83.56 92 LYS A N 1
ATOM 679 C CA . LYS A 1 92 ? 17.575 -6.370 -24.654 1.00 83.56 92 LYS A CA 1
ATOM 680 C C . LYS A 1 92 ? 18.243 -5.168 -25.334 1.00 83.56 92 LYS A C 1
ATOM 682 O O . LYS A 1 92 ? 18.147 -5.064 -26.556 1.00 83.56 92 LYS A O 1
ATOM 687 N N . GLY A 1 93 ? 18.817 -4.256 -24.548 1.00 59.97 93 GLY A N 1
ATOM 688 C CA . GLY A 1 93 ? 19.499 -3.042 -25.000 1.00 59.97 93 GLY A CA 1
ATOM 689 C C . GLY A 1 93 ? 21.008 -3.198 -25.053 1.00 59.97 93 GLY A C 1
ATOM 690 O O . GLY A 1 93 ? 21.535 -4.079 -24.339 1.00 59.97 93 GLY A O 1
#

Sequence (93 aa):
MNDSTVIDEVLALFREQAALWTPMLDKSHPGWMDAVHTVKGAARGVGAFALGDVCAQAEAGTRSLGDVRNALDAALLDIAAYAHERALRSLKG

Foldseek 3Di:
DDPVVVLLVLLVVLLVVCVVLVVLLDPPRPCNLVSLVVNLVSCVVNVLVVLNVLSVCVNVVNHHSVSNNVSSVVSNVVSVVVVVVVVVVVVVD

Secondary structure (DSSP, 8-state):
--HHHHHHHHHHHHHHHHHHHGGG-STTSTTHHHHHHHHHHHHHHTT-HHHHHHHHHHHTTSS-HHHHHHHHHHHHHHHHHHHHHHHHHHH--

pLDDT: mean 95.17, std 6.82, range [55.19, 98.88]